Protein AF-A0A5J4TME1-F1 (afdb_monomer)

Solvent-accessible surface area (backbone atoms only — not comparable to full-atom values): 4472 Å² total; per-residue (Å²): 120,70,69,59,56,58,48,52,53,51,52,52,51,50,56,49,51,53,51,47,75,74,39,80,78,77,43,56,67,53,51,52,49,51,56,50,50,51,53,51,52,55,51,51,53,49,52,52,51,51,49,54,36,30,75,73,67,79,36,52,73,67,57,56,50,51,53,53,52,49,52,50,59,63,61,73,74,106

Structure (mmCIF, N/CA/C/O backbone):
data_AF-A0A5J4TME1-F1
#
_entry.id   AF-A0A5J4TME1-F1
#
loop_
_atom_site.group_PDB
_atom_site.id
_atom_site.type_symbol
_atom_site.label_atom_id
_atom_site.label_alt_id
_atom_site.label_comp_id
_atom_site.label_asym_id
_atom_site.label_entity_id
_atom_site.label_seq_id
_atom_site.pdbx_PDB_ins_code
_atom_site.Cartn_x
_atom_site.Cartn_y
_atom_site.Cartn_z
_atom_site.occupancy
_atom_site.B_iso_or_equiv
_atom_site.auth_seq_id
_atom_site.auth_comp_id
_atom_site.auth_asym_id
_atom_site.auth_atom_id
_atom_site.pdbx_PDB_model_num
ATOM 1 N N . MET A 1 1 ? 13.119 -9.229 7.506 1.00 44.12 1 MET A N 1
ATOM 2 C CA . MET A 1 1 ? 12.292 -7.999 7.435 1.00 44.12 1 MET A CA 1
ATOM 3 C C . MET A 1 1 ? 10.826 -8.259 7.792 1.00 44.12 1 MET A C 1
ATOM 5 O O . MET A 1 1 ? 10.277 -7.482 8.555 1.00 44.12 1 MET A O 1
ATOM 9 N N . PHE A 1 2 ? 10.218 -9.371 7.354 1.00 40.09 2 PHE A N 1
ATOM 10 C CA . PHE A 1 2 ? 8.837 -9.750 7.721 1.00 40.09 2 PHE A CA 1
ATOM 11 C C . PHE A 1 2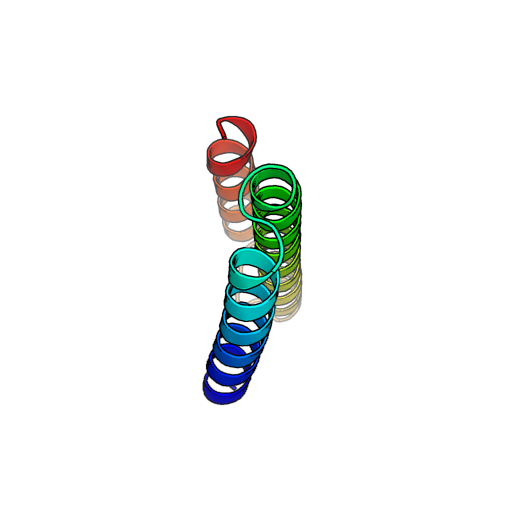 ? 8.609 -10.089 9.209 1.00 40.09 2 PHE A C 1
ATOM 13 O O . PHE A 1 2 ? 7.512 -9.896 9.719 1.00 40.09 2 PHE A O 1
ATOM 20 N N . GLU A 1 3 ? 9.633 -10.549 9.932 1.00 37.69 3 GLU A N 1
ATOM 21 C CA . GLU A 1 3 ? 9.497 -10.917 11.354 1.00 37.69 3 GLU A CA 1
ATOM 22 C C . GLU A 1 3 ? 9.284 -9.720 12.293 1.00 37.69 3 GLU A C 1
ATOM 24 O O . GLU A 1 3 ? 8.661 -9.871 13.341 1.00 37.69 3 GLU A O 1
ATOM 29 N N . LEU A 1 4 ? 9.761 -8.526 11.919 1.00 47.28 4 LEU A N 1
ATOM 30 C CA . LEU A 1 4 ? 9.544 -7.301 12.699 1.00 47.28 4 LEU A CA 1
ATOM 31 C C . LEU A 1 4 ? 8.093 -6.815 12.574 1.00 47.28 4 LEU A C 1
ATOM 33 O O . LEU A 1 4 ? 7.478 -6.477 13.581 1.00 47.28 4 LEU A O 1
ATOM 37 N N . ILE A 1 5 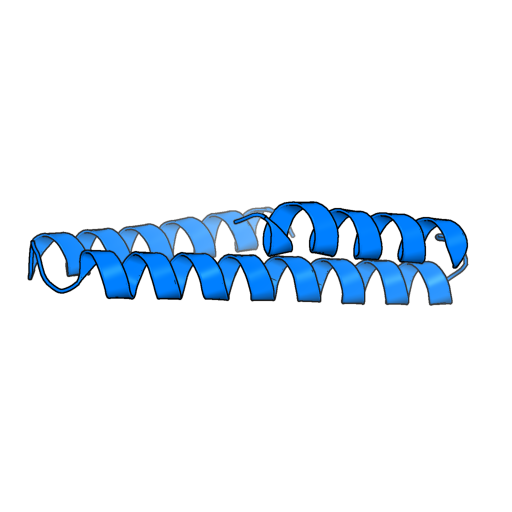? 7.522 -6.911 11.370 1.00 48.59 5 ILE A N 1
ATOM 38 C CA . ILE A 1 5 ? 6.134 -6.528 11.064 1.00 48.59 5 ILE A CA 1
ATOM 39 C C . ILE A 1 5 ? 5.147 -7.405 11.848 1.00 48.59 5 ILE A C 1
ATOM 41 O O . ILE A 1 5 ? 4.236 -6.901 12.501 1.00 48.59 5 ILE A O 1
ATOM 45 N N . ALA A 1 6 ? 5.381 -8.722 11.879 1.00 52.50 6 ALA A N 1
ATOM 46 C CA . ALA A 1 6 ? 4.554 -9.652 12.653 1.00 52.50 6 ALA A CA 1
ATOM 47 C C . ALA A 1 6 ? 4.637 -9.407 14.174 1.00 52.50 6 ALA A C 1
ATOM 49 O O . ALA A 1 6 ? 3.706 -9.727 14.921 1.00 52.50 6 ALA A O 1
ATOM 50 N N . ARG A 1 7 ? 5.760 -8.858 14.653 1.00 58.50 7 ARG A N 1
ATOM 51 C CA . ARG A 1 7 ? 5.976 -8.554 16.071 1.00 58.50 7 ARG A CA 1
ATOM 52 C C . ARG A 1 7 ? 5.233 -7.286 16.492 1.00 58.50 7 ARG A C 1
ATOM 54 O O . ARG A 1 7 ? 4.575 -7.314 17.531 1.00 58.50 7 ARG A O 1
ATOM 61 N N . GLU A 1 8 ? 5.274 -6.236 15.674 1.00 60.28 8 GLU A N 1
ATOM 62 C CA . GLU A 1 8 ? 4.515 -4.996 15.893 1.00 60.28 8 GLU A CA 1
ATOM 63 C C . GLU A 1 8 ? 3.005 -5.233 15.810 1.00 60.28 8 GLU A C 1
ATOM 65 O O . GLU A 1 8 ? 2.265 -4.802 16.694 1.00 60.28 8 GLU A O 1
ATOM 70 N N . GLU A 1 9 ? 2.543 -6.019 14.834 1.00 62.00 9 GLU A N 1
ATOM 71 C CA . GLU A 1 9 ? 1.128 -6.389 14.710 1.00 62.00 9 GLU A CA 1
ATOM 72 C C . GLU A 1 9 ? 0.625 -7.119 15.970 1.00 62.00 9 GLU A C 1
ATOM 74 O O . GLU A 1 9 ? -0.466 -6.850 16.484 1.00 62.00 9 GLU A O 1
ATOM 79 N N . LYS A 1 10 ? 1.450 -8.016 16.526 1.00 68.06 10 LYS A N 1
ATOM 80 C CA . LYS A 1 10 ? 1.132 -8.757 17.752 1.00 68.06 10 LYS A CA 1
ATOM 81 C C . LYS A 1 10 ? 1.109 -7.855 18.989 1.00 68.06 10 LYS A C 1
ATOM 83 O O . LYS A 1 10 ? 0.258 -8.056 19.856 1.00 68.06 10 LYS A O 1
ATOM 88 N N . GLU A 1 11 ? 2.009 -6.879 19.079 1.00 68.88 11 GLU A N 1
ATOM 89 C CA . GLU A 1 11 ? 2.064 -5.935 20.199 1.00 68.88 11 GLU A CA 1
ATOM 90 C C . GLU A 1 11 ? 0.882 -4.954 20.179 1.00 68.88 11 GLU A C 1
ATOM 92 O O . GLU A 1 11 ? 0.235 -4.741 21.207 1.00 68.88 11 GLU A O 1
ATOM 97 N N . ILE A 1 12 ? 0.536 -4.430 19.000 1.00 64.12 12 ILE A N 1
ATOM 98 C CA . ILE A 1 12 ? -0.625 -3.554 18.803 1.00 64.12 12 ILE A CA 1
ATOM 99 C C . ILE A 1 12 ? -1.911 -4.317 19.114 1.00 64.12 12 ILE A C 1
ATOM 101 O O . ILE A 1 12 ? -2.745 -3.830 19.875 1.00 64.12 12 ILE A O 1
ATOM 105 N N . ARG A 1 13 ? -2.056 -5.549 18.610 1.00 65.62 13 ARG A N 1
ATOM 106 C CA . ARG A 1 13 ? -3.218 -6.394 18.911 1.00 65.62 13 ARG A CA 1
ATOM 107 C C . ARG A 1 13 ? -3.366 -6.645 20.411 1.00 65.62 13 ARG A C 1
ATOM 109 O O . ARG A 1 13 ? -4.483 -6.585 20.915 1.00 65.62 13 ARG A O 1
ATOM 116 N N . ASN A 1 14 ? -2.269 -6.883 21.129 1.00 70.81 14 ASN A N 1
ATOM 117 C CA . ASN A 1 14 ? -2.314 -7.063 22.580 1.00 70.81 14 ASN A CA 1
ATOM 118 C C . ASN A 1 14 ? -2.745 -5.780 23.310 1.00 70.81 14 ASN A C 1
ATOM 120 O O . ASN A 1 14 ? -3.633 -5.851 24.158 1.00 70.81 14 ASN A O 1
ATOM 124 N N . LYS A 1 15 ? -2.208 -4.612 22.931 1.00 70.06 15 LYS A N 1
ATOM 125 C CA . LYS A 1 15 ? -2.626 -3.311 23.493 1.00 70.06 15 LYS A CA 1
ATOM 126 C C . LYS A 1 15 ? -4.092 -2.989 23.187 1.00 70.06 15 LYS A C 1
ATOM 128 O O . LYS A 1 15 ? -4.803 -2.452 24.032 1.00 70.06 15 LYS A O 1
ATOM 133 N N . VAL A 1 16 ? -4.569 -3.346 21.997 1.00 60.56 16 VAL A N 1
ATOM 134 C CA . VAL A 1 16 ? -5.970 -3.179 21.590 1.00 60.56 16 VAL A CA 1
ATOM 135 C C . VAL A 1 16 ? -6.897 -4.098 22.391 1.00 60.56 16 VAL A C 1
ATOM 137 O O . VAL A 1 16 ? -7.945 -3.647 22.852 1.00 60.56 16 VAL A O 1
ATOM 140 N N . ILE A 1 17 ? -6.513 -5.361 22.609 1.00 65.31 17 ILE A N 1
ATOM 141 C CA . ILE A 1 17 ? -7.276 -6.304 23.443 1.00 65.31 17 ILE A CA 1
ATOM 142 C C . ILE A 1 17 ? -7.353 -5.803 24.893 1.00 65.31 17 ILE A C 1
ATOM 144 O O . ILE A 1 17 ? -8.443 -5.794 25.464 1.00 65.31 17 ILE A O 1
ATOM 148 N N . GLU A 1 18 ? -6.250 -5.307 25.462 1.00 66.38 18 GLU A N 1
ATOM 149 C CA . GLU A 1 18 ? -6.247 -4.674 26.790 1.00 66.38 18 GLU A CA 1
ATOM 150 C C . GLU A 1 18 ? -7.199 -3.470 26.864 1.00 66.38 18 GLU A C 1
ATOM 152 O O . GLU A 1 18 ? -7.993 -3.353 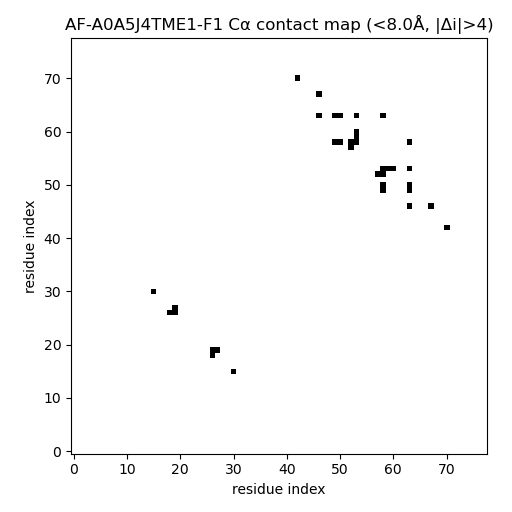27.798 1.00 66.38 18 GLU A O 1
ATOM 157 N N . GLN A 1 19 ? -7.194 -2.588 25.860 1.00 62.38 19 GLN A N 1
ATOM 158 C CA . GLN A 1 19 ? -8.090 -1.427 25.836 1.00 62.38 19 GLN A 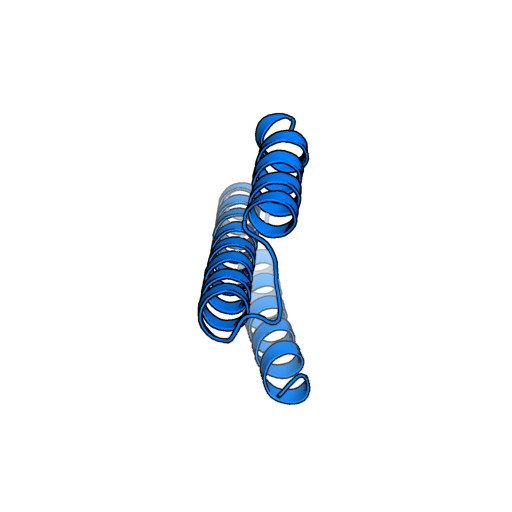CA 1
ATOM 159 C C . GLN A 1 19 ? -9.571 -1.793 25.649 1.00 62.38 19 GLN A C 1
ATOM 161 O O . GLN A 1 19 ? -10.444 -1.078 26.154 1.00 62.38 19 GLN A O 1
ATOM 166 N N . LEU A 1 20 ? -9.865 -2.885 24.938 1.00 58.69 20 LEU A N 1
ATOM 167 C CA . LEU A 1 20 ? -11.219 -3.424 24.775 1.00 58.69 20 LEU A CA 1
ATOM 168 C C . LEU A 1 20 ? -11.729 -4.077 26.064 1.00 58.69 20 LEU A C 1
ATOM 170 O O . LEU A 1 20 ? -12.899 -3.901 26.404 1.00 58.69 20 LEU A O 1
ATOM 174 N N . MET A 1 21 ? -10.852 -4.759 26.810 1.00 61.78 21 MET A N 1
ATOM 175 C CA . MET A 1 21 ? -11.172 -5.308 28.132 1.00 61.78 21 MET A CA 1
ATOM 176 C C . MET A 1 21 ? -11.504 -4.218 29.160 1.00 61.78 21 MET A C 1
ATOM 178 O O . MET A 1 21 ? -12.295 -4.456 30.068 1.00 61.78 21 MET A O 1
ATOM 182 N N . LEU A 1 22 ? -10.947 -3.011 29.010 1.00 62.56 22 LEU A N 1
ATOM 183 C CA . LEU A 1 22 ? -11.141 -1.924 29.971 1.00 62.56 22 LEU A CA 1
ATOM 184 C C . LEU A 1 22 ? -12.432 -1.109 29.762 1.00 62.56 22 LEU A C 1
ATOM 186 O O . LEU A 1 22 ? -12.953 -0.582 30.746 1.00 62.56 22 LEU A O 1
ATOM 190 N N . LYS A 1 23 ? -12.967 -0.961 28.534 1.00 55.97 23 LYS A N 1
ATOM 191 C CA . LYS A 1 23 ? -14.182 -0.146 28.264 1.00 55.97 23 LYS A CA 1
ATOM 192 C C . LYS A 1 23 ? -14.994 -0.667 27.058 1.00 55.97 23 LYS A C 1
ATOM 194 O O . LYS A 1 23 ? -14.674 -0.312 25.923 1.00 55.97 23 LYS A O 1
ATOM 199 N N . PRO A 1 24 ? -16.093 -1.421 27.265 1.00 53.16 24 PRO A N 1
ATOM 200 C CA . PRO A 1 24 ? -16.646 -2.266 26.203 1.00 53.16 24 PRO A CA 1
ATOM 201 C C . PRO A 1 24 ? -17.383 -1.550 25.054 1.00 53.16 24 PRO A C 1
ATOM 203 O O . PRO A 1 24 ? -17.521 -2.138 23.988 1.00 53.16 24 PRO A O 1
ATOM 206 N N . VAL A 1 25 ? -17.869 -0.309 25.214 1.00 53.56 25 VAL A N 1
ATOM 207 C CA . VAL A 1 25 ? -18.875 0.238 24.263 1.00 53.56 25 VAL A CA 1
ATOM 208 C C . VAL A 1 25 ? -18.471 1.557 23.586 1.00 53.56 25 VAL A C 1
ATOM 210 O O . VAL A 1 25 ? -18.868 1.811 22.453 1.00 53.56 25 VAL A O 1
ATOM 213 N N . ALA A 1 26 ? -17.629 2.383 24.217 1.00 52.91 26 ALA A N 1
ATOM 214 C CA . ALA A 1 26 ? -17.170 3.654 23.631 1.00 52.91 26 ALA A CA 1
ATOM 215 C C . ALA A 1 26 ? -15.844 3.528 22.852 1.00 52.91 26 ALA A C 1
ATOM 217 O O . ALA A 1 26 ? -15.580 4.313 21.940 1.00 52.91 26 ALA A O 1
ATOM 218 N N . ASN A 1 27 ? -15.014 2.535 23.190 1.00 54.69 27 ASN A N 1
ATOM 219 C CA . ASN A 1 27 ? -13.661 2.392 22.648 1.00 54.69 27 ASN A CA 1
ATOM 220 C C . ASN A 1 27 ? -13.591 1.589 21.345 1.00 54.69 27 ASN A C 1
ATOM 222 O O . ASN A 1 27 ? -12.648 1.776 20.588 1.00 54.69 27 ASN A O 1
ATOM 226 N N . THR A 1 28 ? -14.577 0.751 21.021 1.00 55.56 28 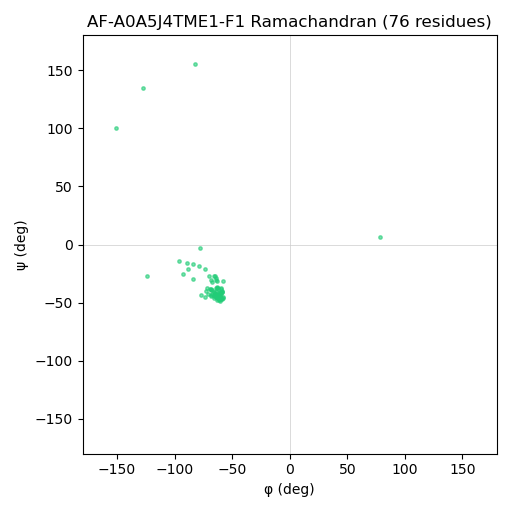THR A N 1
ATOM 227 C CA . THR A 1 28 ? -14.589 -0.039 19.775 1.00 55.56 28 THR A CA 1
ATOM 228 C C . THR A 1 28 ? -14.524 0.844 18.533 1.00 55.56 28 THR A C 1
ATOM 230 O O . THR A 1 28 ? -13.761 0.561 17.618 1.00 55.56 28 THR A O 1
ATOM 233 N N . ARG A 1 29 ? -15.232 1.980 18.518 1.00 58.09 29 ARG A N 1
ATOM 234 C CA . ARG A 1 29 ? -15.178 2.946 17.405 1.00 58.09 29 ARG A CA 1
ATOM 235 C C . ARG A 1 29 ? -13.821 3.649 17.292 1.00 58.09 29 ARG A C 1
ATOM 237 O O . ARG A 1 29 ? -13.404 3.992 16.190 1.00 58.09 29 ARG A O 1
ATOM 244 N N . LYS A 1 30 ? -13.144 3.869 18.423 1.00 61.97 30 LYS A N 1
ATOM 245 C CA . LYS A 1 30 ? -11.802 4.463 18.479 1.00 61.97 30 LYS A CA 1
ATOM 246 C C . LYS A 1 30 ? -10.741 3.465 18.008 1.00 61.97 30 LYS A C 1
ATOM 248 O O . LYS A 1 30 ? -9.947 3.803 17.143 1.00 61.97 30 LYS A O 1
ATOM 253 N N . VAL A 1 31 ? -10.829 2.221 18.469 1.00 61.62 31 VAL A N 1
ATOM 254 C CA . VAL A 1 31 ? -9.988 1.101 18.032 1.00 61.62 31 VAL A CA 1
ATOM 255 C C . VAL A 1 31 ? -10.157 0.826 16.535 1.00 61.62 31 VAL A C 1
ATOM 257 O O . VAL A 1 31 ? -9.167 0.682 15.832 1.00 61.62 31 VAL A O 1
ATOM 260 N N . ILE A 1 32 ? -11.389 0.813 16.008 1.00 64.06 32 ILE A N 1
ATOM 261 C CA . ILE A 1 32 ? -11.633 0.641 14.563 1.00 64.06 32 ILE A CA 1
ATOM 262 C C . ILE A 1 32 ? -10.966 1.767 13.763 1.00 64.06 32 ILE A C 1
ATOM 264 O O . ILE A 1 32 ? -10.354 1.500 12.730 1.00 64.06 32 ILE A O 1
ATOM 268 N N . LYS A 1 33 ? -11.037 3.016 14.243 1.00 68.25 33 LYS A N 1
ATOM 269 C CA . LYS A 1 33 ? -10.346 4.148 13.611 1.00 68.25 33 LYS A CA 1
ATOM 270 C C . LYS A 1 33 ? -8.827 3.994 13.659 1.00 68.25 33 LYS A C 1
ATOM 272 O O . LYS A 1 33 ? -8.196 4.193 12.632 1.00 68.25 33 LYS A O 1
ATOM 277 N N . GLU A 1 34 ? -8.255 3.599 14.792 1.00 70.81 34 GLU A N 1
ATOM 278 C CA . GLU A 1 34 ? -6.809 3.365 14.928 1.00 70.81 34 GLU A CA 1
ATOM 279 C C . GLU A 1 34 ? -6.326 2.226 14.016 1.00 70.81 34 GLU A C 1
ATOM 281 O O . GLU A 1 34 ? -5.348 2.393 13.297 1.00 70.81 34 GLU A O 1
ATOM 286 N N . VAL A 1 35 ? -7.063 1.112 13.939 1.00 71.62 35 VAL A N 1
ATOM 287 C CA . VAL A 1 35 ? -6.761 0.001 13.016 1.00 71.62 35 VAL A CA 1
ATOM 288 C C . VAL A 1 35 ? -6.876 0.437 11.552 1.00 71.62 35 VAL A C 1
ATOM 290 O O . VAL A 1 35 ? -6.085 0.010 10.715 1.00 71.62 35 VAL A O 1
ATOM 293 N N . THR A 1 36 ? -7.853 1.287 11.228 1.00 73.69 36 THR A N 1
ATOM 294 C CA . THR A 1 36 ? -8.028 1.818 9.866 1.00 73.69 36 THR A CA 1
ATOM 295 C C . THR A 1 36 ? -6.890 2.765 9.492 1.00 73.69 36 THR A C 1
ATOM 297 O O . THR A 1 36 ? -6.342 2.643 8.402 1.00 73.69 36 THR A O 1
ATOM 300 N N . ILE A 1 37 ? -6.494 3.661 10.400 1.00 76.38 37 ILE A N 1
ATOM 301 C CA . ILE A 1 37 ? -5.361 4.577 10.207 1.00 76.38 37 ILE A CA 1
ATOM 302 C C . ILE A 1 37 ? -4.064 3.788 10.020 1.00 76.38 37 ILE A C 1
ATOM 304 O O . ILE A 1 37 ? -3.351 4.026 9.052 1.00 76.38 37 ILE A O 1
ATOM 308 N N . TRP A 1 38 ? -3.809 2.788 10.863 1.00 77.81 38 TRP A N 1
ATOM 309 C CA . TRP A 1 38 ? -2.624 1.941 10.741 1.00 77.81 38 TRP A CA 1
ATOM 310 C C . TRP A 1 38 ? -2.575 1.197 9.399 1.00 77.81 38 TRP A C 1
ATOM 312 O O . TRP A 1 38 ? -1.537 1.145 8.743 1.00 77.81 38 TRP A O 1
ATOM 322 N N . LYS A 1 39 ? -3.715 0.676 8.922 1.00 79.88 39 LYS A N 1
ATOM 323 C CA . LYS A 1 39 ? -3.792 0.074 7.581 1.00 79.88 39 LYS A CA 1
ATOM 324 C C . LYS A 1 39 ? -3.484 1.083 6.472 1.00 79.88 39 LYS A C 1
ATOM 326 O O . LYS A 1 39 ? -2.840 0.705 5.499 1.00 79.88 39 LYS A O 1
ATOM 331 N N . MET A 1 40 ? -3.917 2.338 6.603 1.00 80.19 40 MET A N 1
ATOM 332 C CA . MET A 1 40 ? -3.584 3.393 5.638 1.00 80.19 40 MET A CA 1
ATOM 333 C C . MET A 1 40 ? -2.087 3.715 5.639 1.00 80.19 40 MET A C 1
ATOM 335 O O . MET A 1 40 ? -1.506 3.847 4.565 1.00 80.19 40 MET A O 1
ATOM 339 N N . GLU A 1 41 ? -1.449 3.775 6.809 1.00 83.31 41 GLU A N 1
ATOM 340 C CA . GLU A 1 41 ? 0.006 3.960 6.918 1.00 83.31 41 GLU A CA 1
ATOM 341 C C . GLU A 1 41 ? 0.771 2.830 6.214 1.00 83.31 41 GLU A C 1
ATOM 343 O O . GLU A 1 41 ? 1.636 3.102 5.387 1.00 83.31 41 GLU A O 1
ATOM 348 N N . GLN A 1 42 ? 0.377 1.570 6.426 1.00 84.19 42 GLN A N 1
ATOM 349 C CA . GLN A 1 42 ? 0.997 0.420 5.750 1.00 84.19 42 GLN A CA 1
ATOM 350 C C . GLN A 1 42 ? 0.879 0.486 4.216 1.00 84.19 42 GLN A C 1
ATOM 352 O O . GLN A 1 42 ? 1.801 0.103 3.493 1.00 84.19 42 GLN A O 1
ATOM 357 N N . LEU A 1 43 ? -0.249 0.978 3.693 1.00 85.62 43 LEU A N 1
ATOM 358 C CA . LEU A 1 43 ? -0.437 1.153 2.248 1.00 85.62 43 LEU A CA 1
ATOM 359 C C . LEU A 1 43 ? 0.441 2.273 1.692 1.00 85.62 43 LEU A C 1
ATOM 361 O O . LEU A 1 43 ? 0.970 2.141 0.589 1.00 85.62 43 LEU A O 1
ATOM 365 N N . LEU A 1 44 ? 0.609 3.361 2.446 1.00 86.19 44 LEU A N 1
ATOM 366 C CA . LEU A 1 44 ? 1.505 4.451 2.068 1.00 86.19 44 LEU A CA 1
ATOM 367 C C . LEU A 1 44 ? 2.961 3.978 2.038 1.00 86.19 44 LEU A C 1
ATOM 369 O O . LEU A 1 44 ? 3.648 4.229 1.048 1.00 86.19 44 LEU A O 1
ATOM 373 N N . ASP A 1 45 ? 3.400 3.216 3.039 1.00 89.38 45 ASP A N 1
ATOM 374 C CA . ASP A 1 45 ? 4.740 2.616 3.063 1.00 89.38 45 ASP A CA 1
ATOM 375 C C . ASP A 1 45 ? 4.971 1.686 1.864 1.00 89.38 45 ASP A C 1
ATOM 377 O O . ASP A 1 45 ? 6.043 1.688 1.250 1.00 89.38 45 ASP A O 1
ATOM 381 N N . TYR A 1 46 ? 3.947 0.928 1.465 1.00 87.44 46 TYR A N 1
ATOM 382 C CA . TYR A 1 46 ? 4.006 0.082 0.276 1.00 87.44 46 TYR A CA 1
ATOM 383 C C . TYR A 1 46 ? 4.146 0.893 -1.023 1.00 87.44 46 TYR A C 1
ATOM 385 O O . TYR A 1 46 ? 4.968 0.551 -1.876 1.00 87.44 46 TYR A O 1
ATOM 393 N N . ILE A 1 47 ? 3.408 2.000 -1.165 1.00 88.25 47 ILE A N 1
ATOM 394 C CA . ILE A 1 47 ? 3.527 2.908 -2.319 1.00 88.25 47 ILE A CA 1
ATOM 395 C C . ILE A 1 47 ? 4.916 3.560 -2.362 1.00 88.25 47 ILE A C 1
ATOM 397 O O . ILE A 1 47 ? 5.507 3.675 -3.439 1.00 88.25 47 ILE A O 1
ATOM 401 N N . ILE A 1 48 ? 5.465 3.956 -1.210 1.00 90.19 48 ILE A N 1
ATOM 402 C CA . ILE A 1 48 ? 6.825 4.503 -1.109 1.00 90.19 48 ILE A CA 1
ATOM 403 C C . ILE A 1 48 ? 7.843 3.459 -1.571 1.00 9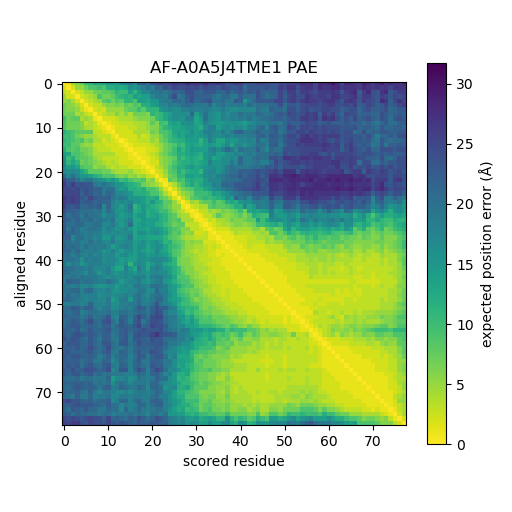0.19 48 ILE A C 1
ATOM 405 O O . ILE A 1 48 ? 8.685 3.759 -2.417 1.00 90.19 48 ILE A O 1
ATOM 409 N N . LYS A 1 49 ? 7.732 2.215 -1.095 1.00 90.50 49 LYS A N 1
ATOM 410 C CA . LYS A 1 49 ? 8.614 1.124 -1.524 1.00 90.50 49 LYS A CA 1
ATOM 411 C C . LYS A 1 49 ? 8.545 0.889 -3.036 1.00 90.50 49 LYS A C 1
ATOM 413 O O . LYS A 1 49 ? 9.586 0.810 -3.682 1.00 90.50 49 LYS A O 1
ATOM 418 N N . LEU A 1 50 ? 7.343 0.827 -3.608 1.00 87.38 50 LEU A N 1
ATOM 419 C CA . LEU A 1 50 ? 7.171 0.674 -5.056 1.00 87.38 50 LEU A CA 1
ATOM 420 C C . LEU A 1 50 ? 7.723 1.870 -5.841 1.00 87.38 50 LEU A C 1
ATOM 422 O O . LEU A 1 50 ? 8.193 1.706 -6.964 1.00 87.38 50 LEU A O 1
ATOM 426 N N . SER A 1 51 ? 7.699 3.069 -5.259 1.00 87.69 51 SER A N 1
ATOM 427 C CA . SER A 1 51 ? 8.302 4.260 -5.866 1.00 87.69 51 SER A CA 1
ATOM 428 C C . SER A 1 51 ? 9.830 4.157 -5.904 1.00 87.69 51 SER A C 1
ATOM 430 O O . SER A 1 51 ? 10.433 4.483 -6.921 1.00 87.69 51 SER A O 1
ATOM 432 N N . VAL A 1 52 ? 10.450 3.621 -4.848 1.00 91.31 52 VAL A N 1
ATOM 433 C CA . VAL A 1 52 ? 11.894 3.323 -4.826 1.00 91.31 52 VAL A CA 1
ATOM 434 C C . VAL A 1 52 ? 12.249 2.236 -5.847 1.00 91.31 52 VAL A C 1
ATOM 436 O O . VAL A 1 52 ? 13.233 2.355 -6.571 1.00 91.31 52 VAL A O 1
ATOM 439 N N . GLU A 1 53 ? 11.433 1.188 -5.962 1.00 87.00 53 GLU A N 1
ATOM 440 C CA . GLU A 1 53 ? 11.597 0.149 -6.989 1.00 87.00 53 GLU A CA 1
ATOM 441 C C . GLU A 1 53 ? 11.443 0.718 -8.414 1.00 87.00 53 GLU A C 1
ATOM 443 O O . GLU A 1 53 ? 12.198 0.359 -9.320 1.00 87.00 53 GLU A O 1
ATOM 448 N N . ARG A 1 54 ? 10.533 1.679 -8.613 1.00 89.38 54 ARG A N 1
ATOM 449 C CA . ARG A 1 54 ? 10.412 2.429 -9.872 1.00 89.38 54 ARG A CA 1
ATOM 450 C C . ARG A 1 54 ? 11.689 3.198 -10.177 1.00 89.38 54 ARG A C 1
ATOM 452 O O . ARG A 1 54 ? 12.173 3.134 -11.304 1.00 89.38 54 ARG A O 1
ATOM 459 N N . ASP A 1 55 ? 12.241 3.905 -9.196 1.00 88.06 55 ASP A N 1
ATOM 460 C CA . ASP A 1 55 ? 13.477 4.678 -9.369 1.00 88.06 55 ASP A CA 1
ATOM 461 C C . ASP A 1 55 ? 14.677 3.774 -9.708 1.00 88.06 55 ASP A C 1
ATOM 463 O O . ASP A 1 55 ? 15.537 4.159 -10.498 1.00 88.06 55 ASP A O 1
ATOM 467 N N . ASN A 1 56 ? 14.678 2.535 -9.208 1.00 90.56 56 ASN A N 1
ATOM 468 C CA . ASN A 1 56 ? 15.653 1.499 -9.564 1.00 90.56 56 ASN A CA 1
ATOM 469 C C . ASN A 1 56 ? 15.388 0.837 -10.933 1.00 90.56 56 ASN A C 1
ATOM 471 O O . ASN A 1 56 ? 16.158 -0.022 -11.360 1.00 90.56 56 ASN A O 1
ATOM 475 N N . GLY A 1 57 ? 14.303 1.208 -11.620 1.00 88.88 57 GLY A N 1
ATOM 476 C CA . GLY A 1 57 ? 13.910 0.675 -12.925 1.00 88.88 57 GLY A CA 1
ATOM 477 C C . GLY A 1 57 ? 13.234 -0.699 -12.888 1.00 88.88 57 GLY A C 1
ATOM 478 O O . GLY A 1 57 ? 12.973 -1.261 -13.949 1.00 88.88 57 GLY A O 1
ATOM 479 N N . SER A 1 58 ? 12.936 -1.248 -11.704 1.00 86.88 58 SER A N 1
ATOM 480 C CA . SER A 1 58 ? 12.286 -2.560 -11.568 1.00 86.88 58 SER A CA 1
ATOM 481 C C . SER A 1 58 ? 10.762 -2.504 -11.681 1.00 86.88 58 SER A C 1
ATOM 483 O O . SER A 1 58 ? 10.136 -3.538 -11.889 1.00 86.88 58 SER A O 1
ATOM 485 N N . VAL A 1 59 ? 10.166 -1.316 -11.549 1.00 87.06 59 VAL A N 1
ATOM 486 C CA . VAL A 1 59 ? 8.721 -1.086 -11.682 1.00 87.06 59 VAL A CA 1
ATOM 487 C C . VAL A 1 59 ? 8.481 0.032 -12.688 1.00 87.06 59 VAL A C 1
ATOM 489 O O . VAL A 1 59 ? 9.127 1.078 -12.647 1.00 87.06 59 VAL A O 1
ATOM 492 N N . THR A 1 60 ? 7.533 -0.157 -13.599 1.00 89.81 60 THR A N 1
ATOM 493 C CA . THR A 1 60 ? 7.141 0.890 -14.545 1.00 89.81 60 THR A CA 1
ATOM 494 C C . THR A 1 60 ? 6.157 1.874 -13.910 1.00 89.81 60 THR A C 1
ATOM 496 O O . THR A 1 60 ? 5.386 1.553 -13.005 1.00 89.81 60 THR A O 1
ATOM 499 N N . VAL A 1 61 ? 6.117 3.103 -14.432 1.00 88.12 61 VAL A N 1
ATOM 500 C CA . VAL A 1 61 ? 5.149 4.124 -13.985 1.00 88.12 61 VAL A CA 1
ATOM 501 C C . VAL A 1 61 ? 3.699 3.645 -14.153 1.00 88.12 61 VAL A C 1
ATOM 503 O O . VAL A 1 61 ? 2.833 4.021 -13.365 1.00 88.12 61 VAL A O 1
ATOM 506 N N . THR A 1 62 ? 3.425 2.810 -15.157 1.00 90.88 62 THR A N 1
ATOM 507 C CA . THR A 1 62 ? 2.094 2.243 -15.407 1.00 90.88 62 THR A CA 1
ATOM 508 C C . THR A 1 62 ? 1.686 1.255 -14.317 1.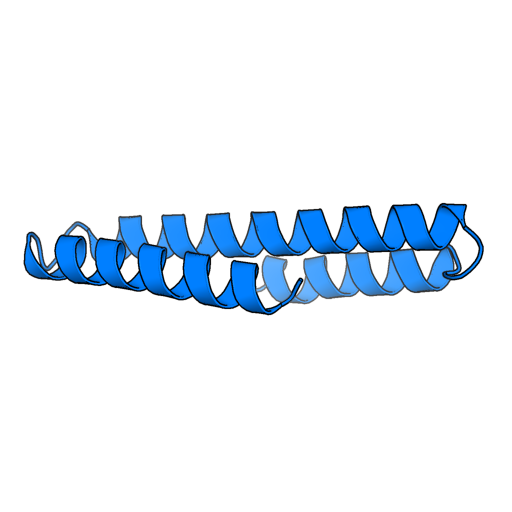00 90.88 62 THR A C 1
ATOM 510 O O . THR A 1 62 ? 0.561 1.329 -13.826 1.00 90.88 62 THR A O 1
ATOM 513 N N . GLU A 1 63 ? 2.598 0.382 -13.890 1.00 87.19 63 GLU A N 1
ATOM 514 C CA . GLU 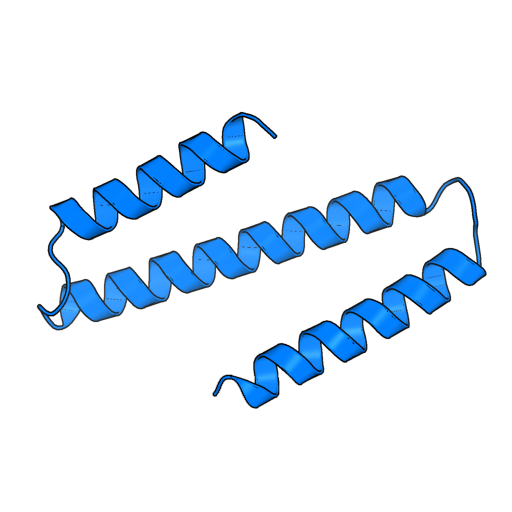A 1 63 ? 2.353 -0.576 -12.806 1.00 87.19 63 GLU A CA 1
ATOM 515 C C . GLU A 1 63 ? 2.144 0.140 -11.470 1.00 87.19 63 GLU A C 1
ATOM 517 O O . GLU A 1 63 ? 1.154 -0.120 -10.786 1.00 87.19 63 GLU A O 1
ATOM 522 N N . LEU A 1 64 ? 2.998 1.120 -11.147 1.00 89.81 64 LEU A N 1
ATOM 523 C CA . LEU A 1 64 ? 2.842 1.936 -9.941 1.00 89.81 64 LEU A CA 1
ATOM 524 C C . LEU A 1 64 ? 1.482 2.654 -9.925 1.00 89.81 64 LEU A C 1
ATOM 526 O O . LEU A 1 64 ? 0.766 2.610 -8.925 1.00 89.81 64 LEU A O 1
ATOM 530 N N . LYS A 1 65 ? 1.079 3.266 -11.049 1.00 90.00 65 LYS A N 1
ATOM 531 C CA . LYS A 1 65 ? -0.244 3.901 -11.180 1.00 90.00 65 LYS A CA 1
ATOM 532 C C . LYS A 1 65 ? -1.389 2.905 -10.990 1.00 90.00 65 LYS A C 1
ATOM 534 O O . LYS A 1 65 ? -2.358 3.238 -10.312 1.00 90.00 65 LYS A O 1
ATOM 539 N N . GLY A 1 66 ? -1.288 1.704 -11.558 1.00 90.69 66 GLY A N 1
ATOM 540 C CA . GLY A 1 66 ? -2.312 0.664 -11.424 1.00 90.69 66 GLY A CA 1
ATOM 541 C C . GLY A 1 66 ? -2.516 0.224 -9.973 1.00 90.69 66 GLY A C 1
ATOM 542 O O . GLY A 1 66 ? -3.655 0.132 -9.507 1.00 90.69 66 GLY A O 1
ATOM 543 N N . VAL A 1 67 ? -1.422 0.035 -9.232 1.00 87.19 67 VAL A N 1
ATOM 544 C CA . VAL A 1 67 ? -1.470 -0.313 -7.805 1.00 87.19 67 VAL A CA 1
ATOM 545 C C . VAL A 1 67 ? -2.113 0.807 -6.990 1.00 87.19 67 VAL A C 1
ATOM 547 O O . VAL A 1 67 ? -3.036 0.549 -6.220 1.00 87.19 67 VAL A O 1
ATOM 550 N N . VAL A 1 68 ? -1.690 2.057 -7.199 1.00 87.44 68 VAL A N 1
ATOM 551 C CA . VAL A 1 68 ? -2.234 3.220 -6.480 1.00 87.44 68 VAL A CA 1
ATOM 552 C C . VAL A 1 68 ? -3.740 3.368 -6.726 1.00 87.44 68 VAL A C 1
ATOM 554 O O . VAL A 1 68 ? -4.503 3.507 -5.773 1.00 87.44 68 VAL A O 1
ATOM 557 N N . ILE A 1 69 ? -4.196 3.270 -7.980 1.00 88.62 69 ILE A N 1
ATOM 558 C CA . ILE A 1 69 ? -5.627 3.342 -8.325 1.00 88.62 69 ILE A CA 1
ATOM 559 C C . ILE A 1 69 ? -6.409 2.198 -7.669 1.00 88.62 69 ILE A C 1
ATOM 561 O O . ILE A 1 69 ? -7.496 2.425 -7.145 1.00 88.62 69 ILE A O 1
ATOM 565 N N . THR A 1 70 ? -5.853 0.986 -7.642 1.00 87.00 70 THR A N 1
ATOM 566 C CA . THR A 1 70 ? -6.489 -0.172 -6.994 1.00 87.00 70 THR A CA 1
ATOM 567 C C . THR A 1 70 ? -6.649 0.042 -5.492 1.00 87.00 70 THR A C 1
ATOM 569 O O . THR A 1 70 ? -7.725 -0.209 -4.953 1.00 87.00 70 THR A O 1
ATOM 572 N N . ILE A 1 71 ? -5.622 0.577 -4.825 1.00 85.31 71 ILE A N 1
ATOM 573 C CA . ILE A 1 71 ? -5.692 0.940 -3.405 1.00 85.31 71 ILE A CA 1
ATOM 574 C C . ILE A 1 71 ? -6.788 1.990 -3.188 1.00 85.31 71 ILE A C 1
ATOM 576 O O . ILE A 1 71 ? -7.655 1.798 -2.338 1.00 85.31 71 ILE A O 1
ATOM 580 N N . PHE A 1 72 ? -6.824 3.053 -3.997 1.00 83.31 72 PHE A N 1
ATOM 581 C CA . PHE A 1 72 ? -7.888 4.053 -3.899 1.00 83.31 72 PHE A CA 1
ATOM 582 C C . PHE A 1 72 ? -9.280 3.453 -4.126 1.00 83.31 72 PHE A C 1
ATOM 584 O O . PHE A 1 72 ? -10.188 3.764 -3.364 1.00 83.31 72 PHE A O 1
ATOM 591 N N . MET A 1 73 ? -9.474 2.571 -5.108 1.00 85.25 73 MET A N 1
ATOM 592 C CA . MET A 1 73 ? -10.779 1.944 -5.364 1.00 85.25 73 MET A CA 1
ATOM 593 C C . MET A 1 73 ? -11.239 1.057 -4.204 1.00 85.25 73 MET A C 1
ATOM 595 O O . MET A 1 73 ? -12.393 1.138 -3.802 1.00 85.25 73 MET A O 1
ATOM 599 N N . VAL A 1 74 ? -10.353 0.239 -3.633 1.00 79.00 74 VAL A N 1
ATOM 600 C CA . VAL A 1 74 ? -10.713 -0.666 -2.528 1.00 79.00 74 VAL A CA 1
ATOM 601 C C . VAL A 1 74 ? -11.046 0.116 -1.257 1.00 79.00 74 VAL A C 1
ATOM 603 O O . VAL A 1 74 ? -11.991 -0.232 -0.554 1.00 79.00 74 VAL A O 1
ATOM 606 N N . TYR A 1 75 ? -10.299 1.184 -0.972 1.00 73.88 75 TYR A N 1
ATOM 607 C CA . TYR A 1 75 ? -10.422 1.922 0.287 1.00 73.88 75 TYR A CA 1
ATOM 608 C C . TYR A 1 75 ? -11.327 3.158 0.233 1.00 73.88 75 TYR A C 1
ATOM 610 O O . TYR A 1 75 ? -11.698 3.658 1.286 1.00 73.88 75 TYR A O 1
ATOM 618 N N . SER A 1 76 ? -11.705 3.648 -0.951 1.00 71.38 76 SER A N 1
ATOM 619 C CA . SER A 1 76 ? -12.747 4.683 -1.091 1.00 71.38 76 SER A CA 1
ATOM 620 C C . SER A 1 76 ? -14.168 4.127 -0.976 1.00 71.38 76 SER A C 1
ATOM 622 O O . SER A 1 76 ? -15.103 4.890 -0.747 1.00 71.38 76 SER A O 1
ATOM 624 N N . VAL A 1 77 ? -14.333 2.813 -1.151 1.00 58.66 77 VAL A N 1
ATOM 625 C CA . VAL A 1 77 ? -15.619 2.105 -1.037 1.00 58.66 77 VAL A CA 1
ATOM 626 C C . VAL A 1 77 ? -15.889 1.623 0.402 1.00 58.66 77 VAL A C 1
ATOM 628 O O . VAL A 1 77 ? -17.030 1.301 0.730 1.00 58.66 77 VAL A O 1
ATOM 631 N N . LEU A 1 78 ? -14.856 1.589 1.253 1.00 54.44 78 LEU A N 1
ATOM 632 C CA . LEU A 1 78 ? -14.911 1.255 2.687 1.00 54.44 78 LEU A CA 1
ATOM 633 C C . LEU A 1 78 ? -15.359 2.451 3.541 1.00 54.44 78 LEU A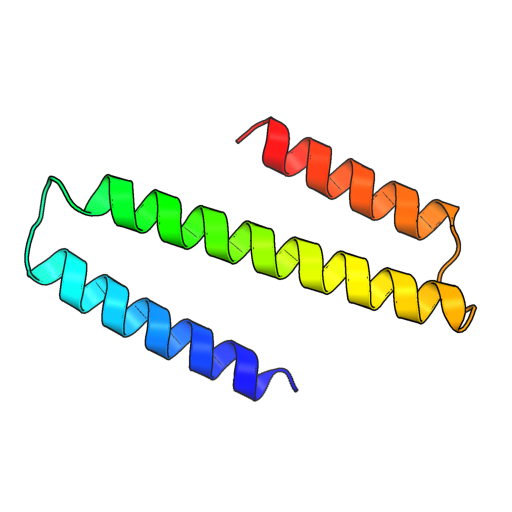 C 1
ATOM 635 O O . LEU A 1 78 ? -16.126 2.209 4.501 1.00 54.44 78 LEU A O 1
#

Radius of gyration: 16.36 Å; Cα contacts (8 Å, |Δi|>4): 18; chains: 1; bounding box: 34×16×45 Å

Mean predicted aligned error: 12.72 Å

Organism: NCBI:txid222440

Foldseek 3Di:
DVVVVVVVVVVLVVVLVVVCVVDPDPCVVVSVVVVLVVVVVVLVVVLVVVVVCVVVVNDPPVRSVVSVVVVCVVVVVD

Sequence (78 aa):
MFELIAREEKEIRNKVIEQLMLKPVANTRKVIKEVTIWKMEQLLDYIIKLSVERDNGSVTVTELKGVVITIFMVYSVL

pLDDT: mean 73.12, std 14.85, range [37.69, 91.31]

Secondary structure (DSSP, 8-state):
-HHHHHHHHHHHHHHHHHHHHH-TTTSHHHHHHHHHHHHHHHHHHHHHHHHHHHHTTSS-HHHHHHHHHHHHHHHH--